Protein AF-A0A1I5C5A8-F1 (afdb_monomer_lite)

pLDDT: mean 92.81, std 6.54, range [63.16, 98.31]

Secondary structure (DSSP, 8-state):
-TTGGGT-EEEEEGGGS---TTS-HHHHTTS-GGG-------HHHHHHHHHHHHHTT------EEEESSSEEEEEETTTTEEEEEEETTT--SSS---HHHHTTT-

Foldseek 3Di:
DVCQQQLKEKEFEPVFDDDPPPDDPVRVVPPDCPQDDDDDDDPVCQVVVQVVCVVVVHGDDDGTHIGHQSWYKYDHVVVRDIDTPDHVVVDDDPPNYCNVVVVVVD

Organism: NCBI:txid53341

InterPro domains:
  IPR036676 PurM-like, C-terminal domain superfamily [G3DSA:3.90.650.10] (1-87)
  IPR036676 PurM-like, C-terminal domain superfamily [SSF56042] (3-96)

Radius of gyration: 15.39 Å; chains: 1; bounding box: 34×32×44 Å

Sequence (106 aa):
MLLEATASGADINLDAIPKPDDVDWFKWLQIFPSFGFLLTADTDKCEEIIRLFYSQGIICTVIGETNISGVIAVQQKQQKQHSIFWDFNNQIFTGFCYANVLKKLT

Structure (mmCIF, N/CA/C/O backbone):
data_AF-A0A1I5C5A8-F1
#
_entry.id   AF-A0A1I5C5A8-F1
#
loop_
_atom_site.group_PDB
_atom_site.id
_atom_site.type_symbol
_atom_site.label_atom_id
_atom_site.label_alt_id
_atom_site.label_comp_id
_atom_site.label_asym_id
_atom_site.label_entity_id
_atom_site.label_seq_id
_atom_site.pdbx_PDB_ins_code
_atom_site.Cartn_x
_atom_site.Cartn_y
_atom_site.Cartn_z
_atom_site.occupancy
_atom_site.B_iso_or_equiv
_atom_site.auth_seq_id
_atom_site.auth_comp_id
_atom_site.auth_asym_id
_atom_site.auth_atom_id
_atom_site.pdbx_PDB_model_num
ATOM 1 N N . MET A 1 1 ? 8.813 -2.599 -1.811 1.00 85.62 1 MET A N 1
ATOM 2 C CA . MET A 1 1 ? 8.692 -4.049 -2.091 1.00 85.62 1 MET A CA 1
ATOM 3 C C . MET A 1 1 ? 7.578 -4.342 -3.084 1.00 85.62 1 MET A C 1
ATOM 5 O O . MET A 1 1 ? 7.918 -4.630 -4.218 1.00 85.62 1 MET A O 1
ATOM 9 N N . LEU A 1 2 ? 6.289 -4.220 -2.719 1.00 92.88 2 LEU A N 1
ATOM 10 C CA . LEU A 1 2 ? 5.154 -4.588 -3.594 1.00 92.88 2 LEU A CA 1
ATOM 11 C C . LEU A 1 2 ? 5.268 -4.033 -5.027 1.00 92.88 2 LEU A C 1
ATOM 13 O O . LEU A 1 2 ? 5.201 -4.791 -5.985 1.00 92.88 2 LEU A O 1
ATOM 17 N N . LEU A 1 3 ? 5.511 -2.727 -5.160 1.00 95.69 3 LEU A N 1
ATOM 18 C 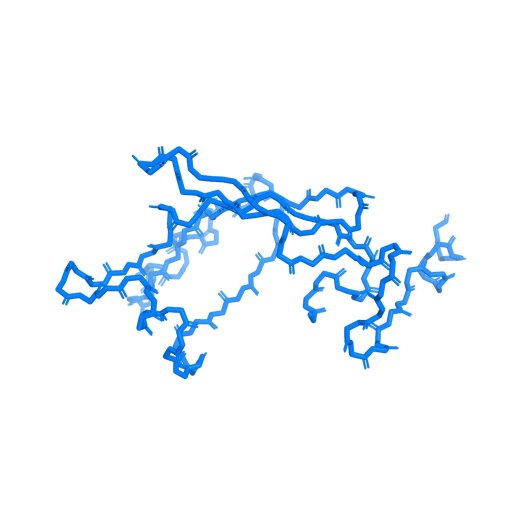CA . LEU A 1 3 ? 5.558 -2.042 -6.459 1.00 95.69 3 LEU A CA 1
ATOM 19 C C . LEU A 1 3 ? 6.926 -2.097 -7.156 1.00 95.69 3 LEU A C 1
ATOM 21 O O . LEU A 1 3 ? 7.030 -1.803 -8.343 1.00 95.69 3 LEU A O 1
ATOM 25 N N . GLU A 1 4 ? 7.982 -2.498 -6.443 1.00 95.31 4 GLU A N 1
ATOM 26 C CA . GLU A 1 4 ? 9.332 -2.574 -7.018 1.00 95.31 4 GLU A CA 1
ATOM 27 C C . GLU A 1 4 ? 9.435 -3.705 -8.045 1.00 95.31 4 GLU A C 1
ATOM 29 O O . GLU A 1 4 ? 10.082 -3.544 -9.078 1.00 95.31 4 GLU A O 1
ATOM 34 N N . ALA A 1 5 ? 8.738 -4.821 -7.801 1.00 93.75 5 ALA A N 1
ATOM 35 C CA . ALA A 1 5 ? 8.739 -5.989 -8.679 1.00 93.75 5 ALA A CA 1
ATOM 36 C C . ALA A 1 5 ? 8.357 -5.642 -10.129 1.00 93.75 5 ALA A C 1
ATOM 38 O O . ALA A 1 5 ? 8.895 -6.233 -11.067 1.00 93.75 5 ALA A O 1
ATOM 39 N N . THR A 1 6 ? 7.477 -4.659 -10.313 1.00 94.00 6 THR A N 1
ATOM 40 C CA . THR A 1 6 ? 6.974 -4.199 -11.614 1.00 94.00 6 THR A CA 1
ATOM 41 C C . THR A 1 6 ? 7.475 -2.805 -12.002 1.00 94.00 6 THR A C 1
ATOM 43 O O . THR A 1 6 ? 7.091 -2.309 -13.058 1.00 94.00 6 THR A O 1
ATOM 46 N N . ALA A 1 7 ? 8.336 -2.181 -11.187 1.00 94.81 7 ALA A N 1
ATOM 47 C CA . ALA A 1 7 ? 8.731 -0.773 -11.306 1.00 94.81 7 ALA A CA 1
ATOM 48 C C . ALA A 1 7 ? 7.531 0.197 -11.387 1.00 94.81 7 ALA A C 1
ATOM 50 O O . ALA A 1 7 ? 7.585 1.225 -12.060 1.00 94.81 7 ALA A O 1
ATOM 51 N N . SER A 1 8 ? 6.432 -0.142 -10.712 1.00 96.69 8 SER A N 1
ATOM 52 C CA . SER A 1 8 ? 5.235 0.694 -10.653 1.00 96.69 8 SER A CA 1
ATOM 53 C C . SER A 1 8 ? 5.406 1.823 -9.634 1.00 96.69 8 SER A C 1
ATOM 55 O O . SER A 1 8 ? 6.138 1.694 -8.652 1.00 96.69 8 SER A O 1
ATOM 57 N N . GLY A 1 9 ? 4.713 2.935 -9.863 1.00 97.81 9 GLY A N 1
ATOM 58 C CA . GLY A 1 9 ? 4.525 3.996 -8.876 1.00 97.81 9 GLY A CA 1
ATOM 59 C C . GLY A 1 9 ? 3.159 3.898 -8.197 1.00 97.81 9 GLY A C 1
ATOM 60 O O . GLY A 1 9 ? 2.359 3.018 -8.525 1.00 97.81 9 GLY A O 1
ATOM 61 N N . ALA A 1 10 ? 2.886 4.794 -7.253 1.00 98.25 10 ALA A N 1
ATOM 62 C CA . ALA A 1 10 ? 1.567 4.932 -6.640 1.00 98.25 10 ALA A CA 1
ATOM 63 C C . ALA A 1 10 ? 1.362 6.299 -5.986 1.00 98.25 10 ALA A C 1
ATOM 65 O O . ALA A 1 10 ? 2.305 6.887 -5.460 1.00 98.25 10 ALA A O 1
ATOM 66 N N . ASP A 1 11 ? 0.104 6.726 -5.941 1.00 97.75 11 ASP A N 1
ATOM 67 C CA . ASP A 1 11 ? -0.361 7.886 -5.187 1.00 97.75 11 ASP A CA 1
ATOM 68 C C . ASP A 1 11 ? -1.154 7.404 -3.967 1.00 97.75 11 ASP A C 1
ATOM 70 O O . ASP A 1 11 ? -2.260 6.875 -4.094 1.00 97.75 11 ASP A O 1
ATOM 74 N N . ILE A 1 12 ? -0.585 7.563 -2.771 1.00 97.25 12 ILE A N 1
ATOM 75 C CA . ILE A 1 12 ? -1.133 7.039 -1.514 1.00 97.25 12 ILE A CA 1
ATOM 76 C C . ILE A 1 12 ? -1.716 8.180 -0.679 1.00 97.25 12 ILE A C 1
ATOM 78 O O . ILE A 1 12 ? -1.023 9.122 -0.300 1.00 97.25 12 ILE A O 1
ATOM 82 N N . ASN A 1 13 ? -2.994 8.072 -0.327 1.00 96.25 13 ASN A N 1
ATOM 83 C CA . ASN A 1 13 ? -3.668 8.946 0.622 1.00 96.25 13 ASN A CA 1
ATOM 84 C C . ASN A 1 13 ? -3.595 8.365 2.039 1.00 96.25 13 ASN A C 1
ATOM 86 O O . ASN A 1 13 ? -4.325 7.432 2.372 1.00 96.25 13 ASN A O 1
ATOM 90 N N . LEU A 1 14 ? -2.762 8.958 2.894 1.00 93.81 14 LEU A N 1
ATOM 91 C CA . LEU A 1 14 ? -2.622 8.523 4.282 1.00 93.81 14 LEU A CA 1
ATOM 92 C C . LEU A 1 14 ? -3.925 8.703 5.070 1.00 93.81 14 LEU A C 1
ATOM 94 O O . LEU A 1 14 ? -4.248 7.838 5.871 1.00 93.81 14 LEU A O 1
ATOM 98 N N . ASP A 1 15 ? -4.736 9.726 4.778 1.00 93.06 15 ASP A N 1
ATOM 99 C CA . ASP A 1 15 ? -6.019 9.945 5.473 1.00 93.06 15 ASP A CA 1
ATOM 100 C C . ASP A 1 15 ? -7.044 8.818 5.235 1.00 93.06 15 ASP A C 1
ATOM 102 O O . ASP A 1 15 ? -8.045 8.738 5.943 1.00 93.06 15 ASP A O 1
ATOM 106 N N . ALA A 1 16 ? -6.828 7.964 4.227 1.00 94.50 16 ALA A N 1
ATOM 107 C CA . ALA A 1 16 ? -7.673 6.802 3.962 1.00 94.50 16 ALA A CA 1
ATOM 108 C C . ALA A 1 16 ? -7.239 5.551 4.744 1.00 94.50 16 ALA A C 1
ATOM 110 O O . ALA A 1 16 ? -7.980 4.570 4.765 1.00 94.50 16 ALA A O 1
ATOM 111 N N . ILE A 1 17 ? -6.057 5.556 5.370 1.00 92.81 17 ILE A N 1
ATOM 112 C CA . ILE A 1 17 ? -5.564 4.421 6.153 1.00 92.81 17 ILE A CA 1
ATOM 113 C C . ILE A 1 17 ? -6.342 4.361 7.478 1.00 92.81 17 ILE A C 1
ATOM 115 O O . ILE A 1 17 ? -6.313 5.335 8.234 1.00 92.81 17 ILE A O 1
ATOM 119 N N . PRO A 1 18 ? -6.988 3.228 7.813 1.00 90.31 18 PRO A N 1
ATOM 120 C CA . PRO A 1 18 ? -7.633 3.052 9.107 1.00 90.31 18 PRO A CA 1
ATOM 121 C C . PRO A 1 18 ? -6.585 3.158 10.216 1.00 90.31 18 PRO A C 1
ATOM 123 O O . PRO A 1 18 ? -5.575 2.456 10.187 1.00 90.31 18 PRO A O 1
ATOM 126 N N . LYS A 1 19 ? -6.820 4.038 11.188 1.00 89.12 19 LYS A N 1
ATOM 127 C CA . LYS A 1 19 ? -5.922 4.301 12.316 1.00 89.12 19 LYS A CA 1
ATOM 128 C C . LYS A 1 19 ? -6.761 4.551 13.575 1.00 89.12 19 LYS A C 1
ATOM 130 O O . LYS A 1 19 ? -7.747 5.275 13.466 1.00 89.12 19 LYS A O 1
ATOM 135 N N . PRO A 1 20 ? -6.376 4.040 14.759 1.00 89.31 20 PRO A N 1
ATOM 136 C CA . PRO A 1 20 ? -7.005 4.433 16.023 1.00 89.31 20 PRO A CA 1
ATOM 137 C C . PRO A 1 20 ? -6.917 5.949 16.263 1.00 89.31 20 PRO A C 1
ATOM 139 O O . PRO A 1 20 ? -5.877 6.555 15.993 1.00 89.31 20 PRO A O 1
ATOM 142 N N . ASP A 1 21 ? -7.980 6.573 16.770 1.00 89.38 21 ASP A N 1
ATOM 143 C CA . ASP A 1 21 ? -8.054 8.035 16.939 1.00 89.38 21 ASP A CA 1
ATOM 144 C C . ASP A 1 21 ? -7.002 8.586 17.916 1.00 89.38 21 ASP A C 1
ATOM 146 O O . ASP A 1 21 ? -6.475 9.680 17.717 1.00 89.38 21 ASP A O 1
ATOM 150 N N . ASP A 1 22 ? -6.648 7.804 18.934 1.00 93.69 22 ASP A N 1
ATOM 151 C CA . ASP A 1 22 ? -5.740 8.155 20.029 1.00 93.69 22 ASP A CA 1
ATOM 152 C C . ASP A 1 22 ? -4.250 7.905 19.725 1.00 93.69 22 ASP A C 1
ATOM 154 O O . ASP A 1 22 ? -3.387 8.173 20.564 1.00 93.69 22 ASP A O 1
ATOM 158 N N . VAL A 1 23 ? -3.922 7.416 18.525 1.00 91.50 23 VAL A N 1
ATOM 159 C CA . VAL A 1 23 ? -2.541 7.144 18.097 1.00 91.50 23 VAL A CA 1
ATOM 160 C C . VAL A 1 23 ? -2.080 8.208 17.105 1.00 91.50 23 VAL A C 1
ATOM 162 O O . VAL A 1 23 ? -2.703 8.407 16.066 1.00 91.50 23 VAL A O 1
ATOM 165 N N . ASP A 1 24 ? -0.968 8.889 17.375 1.00 91.56 24 ASP A N 1
ATOM 166 C CA . ASP A 1 24 ? -0.403 9.862 16.439 1.00 91.56 24 ASP A CA 1
ATOM 167 C C . ASP A 1 24 ? 0.130 9.193 15.155 1.00 91.56 24 ASP A C 1
ATOM 169 O O . ASP A 1 24 ? 0.503 8.018 15.141 1.00 91.56 24 ASP A O 1
ATOM 173 N N . TRP A 1 25 ? 0.176 9.945 14.051 1.00 89.25 25 TRP A N 1
ATOM 174 C CA . TRP A 1 25 ? 0.602 9.419 12.748 1.00 89.25 25 TRP A CA 1
ATOM 175 C C . TRP A 1 25 ? 2.038 8.904 12.735 1.00 89.25 25 TRP A C 1
ATOM 177 O O . TRP A 1 25 ? 2.310 7.877 12.115 1.00 89.25 25 TRP A O 1
ATOM 187 N N . PHE A 1 26 ? 2.956 9.604 13.402 1.00 89.50 26 PHE A N 1
ATOM 188 C CA . PHE A 1 26 ? 4.364 9.224 13.403 1.00 89.50 26 PHE A CA 1
ATOM 189 C C . PHE A 1 26 ? 4.548 7.863 14.072 1.00 89.50 26 PHE A C 1
ATOM 191 O O . PHE A 1 26 ? 5.220 6.992 13.521 1.00 89.50 26 PHE A O 1
ATOM 198 N N . LYS A 1 27 ? 3.889 7.648 15.213 1.00 90.81 27 LYS A N 1
ATOM 199 C CA . LYS A 1 27 ? 3.837 6.356 15.887 1.00 90.81 27 LYS A CA 1
ATOM 200 C C . LYS A 1 27 ? 3.143 5.313 15.024 1.00 90.81 27 LYS A C 1
ATOM 202 O O . LYS A 1 27 ? 3.727 4.257 14.821 1.00 90.81 27 LYS A O 1
ATOM 207 N N . TRP A 1 28 ? 1.956 5.605 14.484 1.00 89.88 28 TRP A N 1
ATOM 208 C CA . TRP A 1 28 ? 1.181 4.661 13.668 1.00 89.88 28 TRP A CA 1
ATOM 209 C C . TRP A 1 28 ? 1.985 4.076 12.501 1.00 89.88 28 TRP A C 1
ATOM 211 O O . TRP A 1 28 ? 1.987 2.864 12.308 1.00 89.88 28 TRP A O 1
ATOM 221 N N . LEU A 1 29 ? 2.738 4.915 11.782 1.00 88.19 29 LEU A N 1
ATOM 222 C CA . LEU A 1 29 ? 3.560 4.502 10.636 1.00 88.19 29 LEU A CA 1
ATOM 223 C C . LEU A 1 29 ? 4.801 3.670 11.014 1.00 88.19 29 LEU A C 1
ATOM 225 O O . LEU A 1 29 ? 5.428 3.085 10.134 1.00 88.19 29 LEU A O 1
ATOM 229 N N . GLN A 1 30 ? 5.166 3.616 12.298 1.00 87.81 30 GLN A N 1
ATOM 230 C CA . GLN A 1 30 ? 6.302 2.841 12.815 1.00 87.81 30 GLN A CA 1
ATOM 231 C C . GLN A 1 30 ? 5.882 1.566 13.553 1.00 87.81 30 GLN A C 1
ATOM 233 O O . GLN A 1 30 ? 6.745 0.795 13.980 1.00 87.81 30 GLN A O 1
ATOM 238 N N . ILE A 1 31 ? 4.578 1.329 13.735 1.00 85.75 31 ILE A N 1
ATOM 239 C CA . ILE A 1 31 ? 4.102 0.104 14.379 1.00 85.75 31 ILE A CA 1
ATOM 240 C C . ILE A 1 31 ? 4.422 -1.095 13.483 1.00 85.75 31 ILE A C 1
ATOM 242 O O . ILE A 1 31 ? 4.323 -1.034 12.258 1.00 85.75 31 ILE A O 1
ATOM 246 N N . PHE A 1 32 ? 4.826 -2.195 14.121 1.00 75.69 32 PHE A N 1
ATOM 247 C CA . PHE A 1 32 ? 5.236 -3.413 13.437 1.00 75.69 32 PHE A CA 1
ATOM 248 C C . PHE A 1 32 ? 4.137 -3.907 12.473 1.00 75.69 32 PHE A C 1
ATOM 250 O O . PHE A 1 32 ? 2.982 -4.049 12.883 1.00 75.69 32 PHE A O 1
ATOM 257 N N . PRO A 1 33 ? 4.476 -4.213 11.208 1.00 63.16 33 PRO A N 1
ATOM 258 C CA . PRO A 1 33 ? 3.503 -4.432 10.139 1.00 63.16 33 PRO A CA 1
ATOM 259 C C . PRO A 1 33 ? 2.771 -5.782 10.211 1.00 63.16 33 PRO A C 1
ATOM 261 O O . PRO A 1 33 ? 2.138 -6.178 9.238 1.00 63.16 33 PRO A O 1
ATOM 264 N N . SER A 1 34 ? 2.794 -6.501 11.341 1.00 68.25 34 SER A N 1
ATOM 265 C CA . SER A 1 34 ? 2.103 -7.796 11.474 1.00 68.25 34 SER A CA 1
ATOM 266 C C . SER A 1 34 ? 0.580 -7.721 11.324 1.00 68.25 34 SER A C 1
ATOM 268 O O . SER A 1 34 ? -0.063 -8.763 11.258 1.00 68.25 34 SER A O 1
ATOM 270 N N . PHE A 1 35 ? 0.003 -6.517 11.282 1.00 67.88 35 PHE A N 1
ATOM 271 C CA . PHE A 1 35 ? -1.440 -6.298 11.164 1.00 67.88 35 PHE A CA 1
ATOM 272 C C . PHE A 1 35 ? -1.862 -5.570 9.878 1.00 67.88 35 PHE A C 1
ATOM 274 O O . PHE A 1 35 ? -3.052 -5.336 9.689 1.00 67.88 35 PHE A O 1
ATOM 281 N N . GLY A 1 36 ? -0.923 -5.213 8.993 1.00 84.19 36 GLY A N 1
ATOM 282 C CA . GLY A 1 36 ? -1.210 -4.439 7.782 1.00 84.19 36 GLY A CA 1
ATOM 283 C C . GLY A 1 36 ? -0.693 -5.126 6.524 1.00 84.19 36 GLY A C 1
ATOM 284 O O . GLY A 1 36 ? 0.506 -5.352 6.388 1.00 84.19 36 GLY A O 1
ATOM 285 N N . PHE A 1 37 ? -1.590 -5.409 5.580 1.00 89.62 37 PHE A N 1
ATOM 286 C CA . PHE A 1 37 ? -1.245 -5.944 4.262 1.00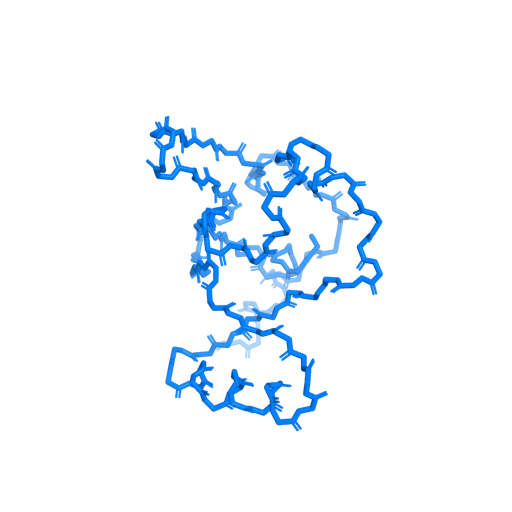 89.62 37 PHE A CA 1
ATOM 287 C C . PHE A 1 37 ? -1.634 -4.949 3.172 1.00 89.62 37 PHE A C 1
ATOM 289 O O . PHE A 1 37 ? -2.648 -4.262 3.275 1.00 89.62 37 PHE A O 1
ATOM 296 N N . LEU A 1 38 ? -0.826 -4.892 2.114 1.00 92.00 38 LEU A N 1
ATOM 297 C CA . LEU A 1 38 ? -1.107 -4.105 0.919 1.00 92.00 38 LEU A CA 1
ATOM 298 C C . LEU A 1 38 ? -1.420 -5.044 -0.241 1.00 92.00 38 LEU A C 1
ATOM 300 O O . LEU A 1 38 ? -0.722 -6.038 -0.442 1.00 92.00 38 LEU A O 1
ATOM 304 N N . LEU A 1 39 ? -2.450 -4.699 -1.007 1.00 94.88 39 LEU A N 1
ATOM 305 C CA . LEU A 1 39 ? -2.879 -5.416 -2.200 1.00 94.88 39 LEU A CA 1
ATOM 306 C C . LEU A 1 39 ? -3.103 -4.409 -3.330 1.00 94.88 39 LEU A C 1
ATOM 308 O O . LEU A 1 39 ? -3.504 -3.273 -3.084 1.00 94.88 39 LEU A O 1
ATOM 312 N N . THR A 1 40 ? -2.871 -4.844 -4.563 1.00 96.69 40 THR A N 1
ATOM 313 C CA . THR A 1 40 ? -3.263 -4.127 -5.782 1.00 96.69 40 THR A CA 1
ATOM 314 C C . THR A 1 40 ? -4.358 -4.921 -6.476 1.00 96.69 40 THR A C 1
ATOM 316 O O . THR A 1 40 ? -4.235 -6.141 -6.595 1.00 96.69 40 THR A O 1
ATOM 319 N N . ALA A 1 41 ? -5.407 -4.249 -6.934 1.00 97.38 41 ALA A N 1
ATOM 320 C CA . ALA A 1 41 ? -6.528 -4.865 -7.629 1.00 97.38 41 ALA A CA 1
ATOM 321 C C . ALA A 1 41 ? -7.107 -3.888 -8.654 1.00 97.38 41 ALA A C 1
ATOM 323 O O . ALA A 1 41 ? -6.972 -2.673 -8.492 1.00 97.38 41 ALA A O 1
ATOM 324 N N . ASP A 1 42 ? -7.773 -4.428 -9.672 1.00 97.81 42 ASP A N 1
ATOM 325 C CA . ASP A 1 42 ? -8.544 -3.617 -10.608 1.00 97.81 42 ASP A CA 1
ATOM 326 C C . ASP A 1 42 ? -9.696 -2.917 -9.877 1.00 97.81 42 ASP A C 1
ATOM 328 O O . ASP A 1 42 ? -10.301 -3.464 -8.948 1.00 97.81 42 ASP A O 1
ATOM 332 N N . THR A 1 43 ? -10.006 -1.687 -10.293 1.00 96.94 43 THR A N 1
ATOM 333 C CA . THR A 1 43 ? -10.988 -0.828 -9.615 1.00 96.94 43 THR A CA 1
ATOM 334 C C . THR A 1 43 ? -12.365 -1.485 -9.490 1.00 96.94 43 THR A C 1
ATOM 336 O O . THR A 1 43 ? -13.035 -1.309 -8.473 1.00 96.94 43 THR A O 1
ATOM 339 N N . ASP A 1 44 ? -12.777 -2.274 -10.484 1.00 98.00 44 ASP A N 1
ATOM 340 C CA . ASP A 1 44 ? -14.055 -2.994 -10.494 1.00 98.00 44 ASP A CA 1
ATOM 341 C C . ASP A 1 44 ? -14.097 -4.176 -9.507 1.00 98.00 44 ASP A C 1
ATOM 343 O O . ASP A 1 44 ? -15.178 -4.661 -9.177 1.00 98.00 44 ASP A O 1
ATOM 347 N N . LYS A 1 45 ? -12.942 -4.625 -8.999 1.00 98.31 45 LYS A N 1
ATOM 348 C CA . LYS A 1 45 ? -12.824 -5.696 -7.993 1.00 98.31 45 LYS A CA 1
ATOM 349 C C . LYS A 1 45 ? -12.706 -5.183 -6.567 1.00 98.31 45 LYS A C 1
ATOM 351 O O . LYS A 1 45 ? -12.946 -5.945 -5.629 1.00 98.31 45 LYS A O 1
ATOM 356 N N . CYS A 1 46 ? -12.364 -3.908 -6.381 1.00 97.94 46 CYS A N 1
ATOM 357 C CA . CYS A 1 46 ? -12.122 -3.331 -5.060 1.00 97.94 46 CYS A CA 1
ATOM 358 C C . CYS A 1 46 ? -13.305 -3.522 -4.102 1.00 97.94 46 CYS A C 1
ATOM 360 O O . CYS A 1 46 ? -13.099 -3.920 -2.957 1.00 97.94 46 CYS A O 1
ATOM 362 N N . GLU A 1 47 ? -14.541 -3.283 -4.552 1.00 97.94 47 GLU A N 1
ATOM 363 C CA . GLU A 1 47 ? -15.720 -3.407 -3.684 1.00 97.94 47 GLU A CA 1
ATOM 364 C C . GLU A 1 47 ? -15.939 -4.852 -3.208 1.00 97.94 47 GLU A C 1
ATOM 366 O O . GLU A 1 47 ? -16.200 -5.087 -2.027 1.00 97.94 47 GLU A O 1
ATOM 371 N N . GLU A 1 48 ? -15.796 -5.828 -4.106 1.00 98.25 48 GLU A N 1
ATOM 372 C CA . GLU A 1 48 ? -15.931 -7.250 -3.780 1.00 98.25 48 GLU A CA 1
ATOM 373 C C . GLU A 1 48 ? -14.857 -7.695 -2.781 1.00 98.25 48 GLU A C 1
ATOM 375 O O . GLU A 1 48 ? -15.177 -8.298 -1.756 1.00 98.25 48 GLU A O 1
ATOM 380 N N . ILE A 1 49 ? -13.595 -7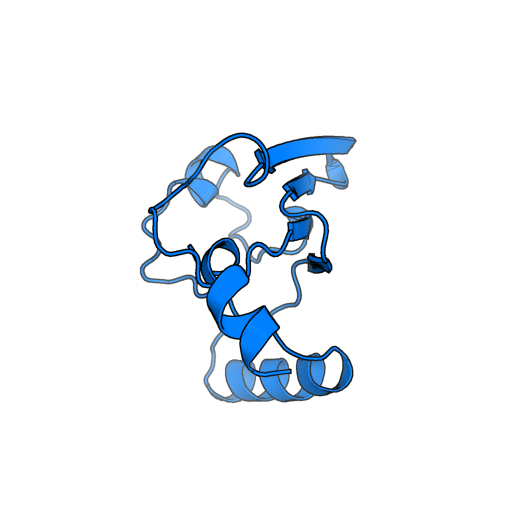.333 -3.031 1.00 98.06 49 ILE A N 1
ATOM 381 C CA . ILE A 1 49 ? -12.474 -7.637 -2.134 1.00 98.06 49 ILE A CA 1
ATOM 382 C C . ILE A 1 49 ? -12.731 -7.058 -0.741 1.00 98.06 49 ILE A C 1
ATOM 384 O O . ILE A 1 49 ? -12.613 -7.768 0.258 1.00 98.06 49 ILE A O 1
ATOM 388 N N . ILE A 1 50 ? -13.133 -5.787 -0.663 1.00 97.75 50 ILE A N 1
ATOM 389 C CA . ILE A 1 50 ? -13.438 -5.123 0.605 1.00 97.75 50 ILE A CA 1
ATOM 390 C C . ILE A 1 50 ? -14.547 -5.872 1.355 1.00 97.75 50 ILE A C 1
ATOM 392 O O . ILE A 1 50 ? -14.393 -6.165 2.542 1.00 97.75 50 ILE A O 1
ATOM 396 N N . ARG A 1 51 ? -15.637 -6.247 0.671 1.00 98.19 51 ARG A N 1
ATOM 397 C CA . ARG A 1 51 ? -16.732 -7.033 1.269 1.00 98.19 51 ARG A CA 1
ATOM 398 C C . ARG A 1 51 ? -16.247 -8.379 1.816 1.00 98.19 51 ARG A C 1
ATOM 400 O O . ARG A 1 51 ? -16.665 -8.769 2.906 1.00 98.19 51 ARG A O 1
ATOM 407 N N . LEU A 1 52 ? -15.356 -9.071 1.102 1.00 98.19 52 LEU A N 1
ATOM 408 C CA . LEU A 1 52 ? -14.787 -10.346 1.548 1.00 98.19 52 LEU A CA 1
ATOM 409 C C . LEU A 1 52 ? -13.972 -10.189 2.837 1.00 98.19 52 LEU A C 1
ATOM 411 O O . LEU A 1 52 ? -14.189 -10.956 3.775 1.00 98.19 52 LEU A O 1
ATOM 415 N N . PHE A 1 53 ? -13.106 -9.177 2.936 1.00 97.12 53 PHE A N 1
ATOM 416 C CA . PHE A 1 53 ? -12.358 -8.906 4.170 1.00 97.12 53 PHE A CA 1
ATOM 417 C C . PHE A 1 53 ? -13.286 -8.568 5.344 1.00 97.12 53 PHE A C 1
ATOM 419 O O . PHE A 1 53 ? -13.160 -9.167 6.417 1.00 97.12 53 PHE A O 1
ATOM 426 N N . TYR A 1 54 ? -14.282 -7.70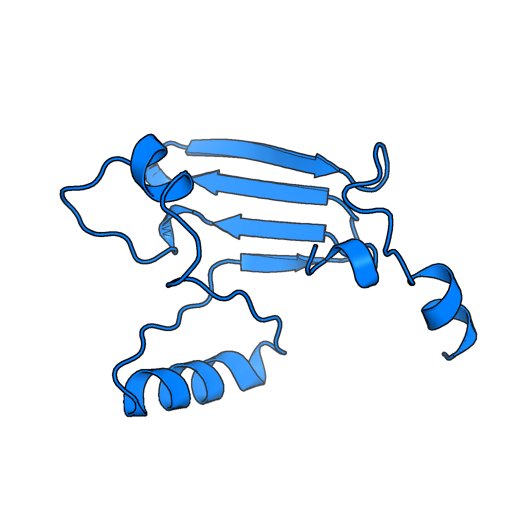0 5.130 1.00 97.12 54 TYR A N 1
ATOM 427 C CA . TYR A 1 54 ? -15.252 -7.361 6.176 1.00 97.12 54 TYR A CA 1
ATOM 428 C C . TYR A 1 54 ? -16.057 -8.576 6.653 1.00 97.12 54 TYR A C 1
ATOM 430 O O . TYR A 1 54 ? -16.339 -8.677 7.846 1.00 97.12 54 TYR A O 1
ATOM 438 N N . SER A 1 55 ? -16.371 -9.536 5.771 1.00 97.88 55 SER A N 1
ATOM 439 C CA . SER A 1 55 ? -17.056 -10.784 6.154 1.00 97.88 55 SER A CA 1
ATOM 440 C C . SER A 1 55 ? -16.269 -11.632 7.163 1.00 97.88 55 SER A C 1
ATOM 442 O O . SER A 1 55 ? -16.859 -12.430 7.885 1.00 97.88 55 SER A O 1
ATOM 444 N N . GLN A 1 56 ? -14.947 -11.440 7.229 1.00 97.19 56 GLN A N 1
ATOM 445 C CA . GLN A 1 56 ? -14.043 -12.111 8.164 1.00 97.19 56 GLN A CA 1
ATOM 446 C C . GLN A 1 56 ? -13.687 -11.236 9.377 1.00 97.19 56 GLN A C 1
ATOM 448 O O . GLN A 1 56 ? -12.812 -11.596 10.161 1.00 97.19 56 GLN A O 1
ATOM 453 N N . GLY A 1 57 ? -14.330 -10.073 9.536 1.00 95.62 57 GLY A N 1
ATOM 454 C CA . GLY A 1 57 ? -14.007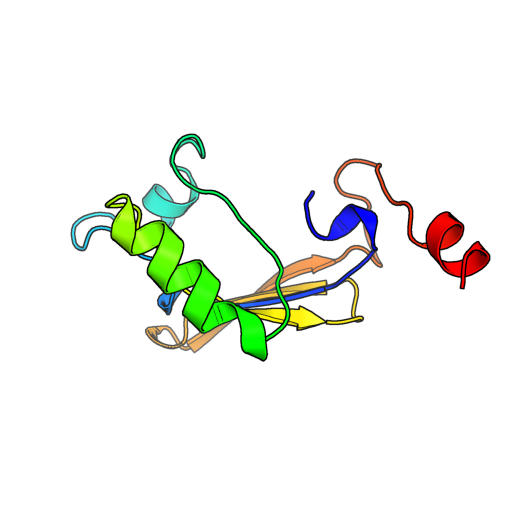 -9.115 10.596 1.00 95.62 57 GLY A CA 1
ATOM 455 C C . GLY A 1 57 ? -12.677 -8.385 10.383 1.00 95.62 57 GLY A C 1
ATOM 456 O O . GLY A 1 57 ? -12.100 -7.878 11.342 1.00 95.62 57 GLY A O 1
ATOM 457 N N . ILE A 1 58 ? -12.179 -8.334 9.144 1.00 93.69 58 ILE A N 1
ATOM 458 C CA . ILE A 1 58 ? -10.924 -7.669 8.784 1.00 93.69 58 ILE A CA 1
ATOM 459 C C . ILE A 1 58 ? -11.248 -6.368 8.049 1.00 93.69 58 ILE A C 1
ATOM 461 O O . ILE A 1 58 ? -12.031 -6.350 7.101 1.00 93.69 58 ILE A O 1
ATOM 465 N N . ILE A 1 59 ? -10.630 -5.266 8.473 1.00 93.62 59 ILE A N 1
ATOM 466 C CA . ILE A 1 59 ? -10.802 -3.967 7.819 1.00 93.62 59 ILE A CA 1
ATOM 467 C C . ILE A 1 59 ? -10.001 -3.949 6.513 1.00 93.62 59 ILE A C 1
ATOM 469 O O . ILE A 1 59 ? -8.818 -4.286 6.493 1.00 93.62 59 ILE A O 1
ATOM 473 N N . CYS A 1 60 ? -10.637 -3.505 5.431 1.00 95.69 60 CYS A N 1
ATOM 474 C CA . CYS A 1 60 ? -10.005 -3.283 4.136 1.00 95.69 60 CYS A CA 1
ATOM 475 C C . CYS A 1 60 ? -10.554 -1.994 3.515 1.00 95.69 60 CYS A C 1
ATOM 477 O O . CYS A 1 60 ? -11.752 -1.719 3.600 1.00 95.69 60 CYS A O 1
ATOM 479 N N . THR A 1 61 ? -9.681 -1.188 2.914 1.00 96.81 61 THR A N 1
ATOM 480 C CA . THR A 1 61 ? -10.060 0.069 2.262 1.00 96.81 61 THR A CA 1
ATOM 481 C C . THR A 1 61 ? -9.090 0.415 1.137 1.00 96.81 61 THR A C 1
ATOM 483 O O . THR A 1 61 ? -7.914 0.046 1.185 1.00 96.81 61 THR A O 1
ATOM 486 N N . VAL A 1 62 ? -9.578 1.139 0.128 1.00 97.75 62 VAL A N 1
ATOM 487 C CA . VAL A 1 62 ? -8.732 1.705 -0.928 1.00 97.75 62 VAL A CA 1
ATOM 488 C C . VAL A 1 62 ? -7.989 2.910 -0.360 1.00 97.75 62 VAL A C 1
ATOM 490 O O . VAL A 1 62 ? -8.608 3.871 0.095 1.00 97.75 62 VAL A O 1
ATOM 493 N N . ILE A 1 63 ? -6.658 2.873 -0.419 1.00 97.00 63 ILE A N 1
ATOM 494 C CA . ILE A 1 63 ? -5.798 3.954 0.089 1.00 97.00 63 ILE A CA 1
ATOM 495 C C . ILE A 1 63 ? -5.144 4.779 -1.020 1.00 97.00 63 ILE A C 1
ATOM 497 O O . ILE A 1 63 ? -4.469 5.761 -0.729 1.00 97.00 63 ILE A O 1
ATOM 501 N N . GLY A 1 64 ? -5.306 4.396 -2.284 1.00 97.00 64 GLY A N 1
ATOM 502 C CA . GLY A 1 64 ? -4.597 5.025 -3.390 1.00 97.00 64 GLY A CA 1
ATOM 503 C C . GLY A 1 64 ? -4.733 4.261 -4.695 1.00 97.00 64 GLY A C 1
ATOM 504 O O . GLY A 1 64 ? -5.500 3.302 -4.786 1.00 97.00 64 GLY A O 1
ATOM 505 N N . GLU A 1 65 ? -3.956 4.687 -5.681 1.00 97.88 65 GLU A N 1
ATOM 506 C CA . GLU A 1 65 ? -3.916 4.099 -7.018 1.00 97.88 65 GLU A CA 1
ATOM 507 C C . GLU A 1 65 ? -2.464 3.852 -7.433 1.00 97.88 65 GLU A C 1
ATOM 509 O O . GLU A 1 65 ? -1.572 4.647 -7.131 1.00 97.88 65 GLU A O 1
ATOM 514 N N . THR A 1 66 ? -2.217 2.732 -8.108 1.00 97.94 66 THR A N 1
ATOM 515 C CA . THR A 1 66 ? -0.919 2.448 -8.724 1.00 97.94 66 THR A CA 1
ATOM 516 C C . THR A 1 66 ? -0.828 3.076 -10.102 1.00 97.94 66 THR A C 1
ATOM 518 O O . THR A 1 66 ? -1.797 3.080 -10.852 1.00 97.94 66 THR A O 1
ATOM 521 N N . ASN A 1 67 ? 0.360 3.521 -10.485 1.00 97.38 67 ASN A N 1
ATOM 522 C CA . ASN A 1 67 ? 0.610 4.154 -11.771 1.00 97.38 67 ASN A CA 1
ATOM 523 C C . ASN A 1 67 ? 1.935 3.651 -12.383 1.00 97.38 67 ASN A C 1
ATOM 525 O O . ASN A 1 67 ? 2.638 2.810 -11.816 1.00 97.38 67 ASN A O 1
ATOM 529 N N . ILE A 1 68 ? 2.291 4.166 -13.561 1.00 96.56 68 ILE A N 1
ATOM 530 C CA . ILE A 1 68 ? 3.494 3.753 -14.308 1.00 96.56 68 ILE A CA 1
ATOM 531 C C . ILE A 1 68 ? 4.731 4.623 -14.030 1.00 96.56 68 ILE A C 1
ATOM 533 O O . ILE A 1 68 ? 5.734 4.489 -14.724 1.00 96.56 68 ILE A O 1
ATOM 537 N N . SER A 1 69 ? 4.670 5.543 -13.062 1.00 97.56 69 SER A N 1
ATOM 538 C CA . SER A 1 69 ? 5.730 6.545 -12.862 1.00 97.56 69 SER A CA 1
ATOM 539 C C . SER A 1 69 ? 7.013 5.985 -12.239 1.00 97.56 69 SER A C 1
ATOM 541 O O . SER A 1 69 ? 8.064 6.613 -12.344 1.00 97.56 69 SER A O 1
ATOM 543 N N . GLY A 1 70 ? 6.935 4.848 -11.541 1.00 96.81 70 GLY A N 1
ATOM 544 C CA . GLY A 1 70 ? 8.021 4.364 -10.683 1.00 96.81 70 GLY A CA 1
ATOM 545 C C . GLY A 1 70 ? 8.234 5.208 -9.417 1.00 96.81 70 GLY A C 1
ATOM 546 O O . GLY A 1 70 ? 9.197 4.978 -8.688 1.00 96.81 70 GLY A O 1
ATOM 547 N N . VAL A 1 71 ? 7.348 6.168 -9.134 1.00 98.00 71 VAL A N 1
ATOM 548 C CA . VAL A 1 71 ? 7.410 7.054 -7.966 1.00 98.00 71 VAL A CA 1
ATOM 549 C C . VAL A 1 71 ? 6.275 6.720 -7.006 1.00 98.00 71 VAL A C 1
ATOM 551 O O . VAL A 1 71 ? 5.117 6.608 -7.402 1.00 98.00 71 VAL A O 1
ATOM 554 N N . ILE A 1 72 ? 6.608 6.566 -5.727 1.00 97.81 72 ILE A N 1
ATOM 555 C CA . ILE A 1 72 ? 5.645 6.423 -4.638 1.00 97.81 72 ILE A CA 1
ATOM 556 C C . ILE A 1 72 ? 5.492 7.785 -3.973 1.00 97.81 72 ILE A C 1
ATOM 558 O O . ILE A 1 72 ? 6.406 8.263 -3.297 1.00 97.81 72 ILE A O 1
ATOM 562 N N . ALA A 1 73 ? 4.326 8.391 -4.148 1.00 97.94 73 ALA A N 1
ATOM 563 C CA . ALA A 1 73 ? 3.943 9.644 -3.528 1.00 97.94 73 ALA A CA 1
ATOM 564 C C . ALA A 1 73 ? 2.946 9.400 -2.389 1.00 97.94 73 ALA A C 1
ATOM 566 O O . ALA A 1 73 ? 2.053 8.558 -2.485 1.00 97.94 73 ALA A O 1
ATOM 567 N N . VAL A 1 74 ? 3.099 10.143 -1.295 1.00 96.69 74 VAL A N 1
ATOM 568 C CA . VAL A 1 74 ? 2.200 10.113 -0.136 1.00 96.69 74 VAL A CA 1
ATOM 569 C C . VAL A 1 74 ? 1.596 11.492 0.087 1.00 96.69 74 VAL A C 1
ATOM 571 O O . VAL A 1 74 ? 2.285 12.509 -0.009 1.00 96.69 74 VAL A O 1
ATOM 574 N N . GLN A 1 75 ? 0.308 11.532 0.420 1.00 96.31 75 GLN A N 1
ATOM 575 C CA . GLN A 1 75 ? -0.399 12.757 0.781 1.00 96.31 75 GLN A CA 1
ATOM 576 C C . GLN A 1 75 ? -1.181 12.608 2.088 1.00 96.31 75 GLN A C 1
ATOM 578 O O . GLN A 1 75 ? -1.767 11.561 2.360 1.00 96.31 75 GLN A O 1
ATOM 583 N N . GLN A 1 76 ? -1.232 13.693 2.859 1.00 93.25 76 GLN A N 1
ATOM 584 C CA . GLN A 1 76 ? -2.207 13.924 3.928 1.00 93.25 76 GLN A CA 1
ATOM 585 C C . GLN A 1 76 ? -3.014 15.157 3.543 1.00 93.25 76 GLN A C 1
ATOM 587 O O . GLN A 1 76 ? -2.549 16.293 3.681 1.00 93.25 76 GLN A O 1
ATOM 592 N N . LYS A 1 77 ? -4.224 14.942 3.027 1.00 88.06 77 LYS A N 1
ATOM 593 C CA . LYS A 1 77 ? -5.113 16.005 2.551 1.00 88.06 77 LYS A CA 1
ATOM 594 C C . LYS A 1 77 ? -5.527 16.924 3.692 1.00 88.06 77 LYS A C 1
ATOM 596 O O . LYS A 1 77 ? -5.544 18.138 3.498 1.00 88.06 77 LYS A O 1
ATOM 601 N N . GLN A 1 78 ? -5.788 16.375 4.879 1.00 85.38 78 GLN A N 1
ATOM 602 C CA . GLN A 1 78 ? -6.142 17.164 6.065 1.00 85.38 78 GLN A CA 1
ATOM 603 C C . GLN A 1 78 ? -5.052 18.184 6.428 1.00 85.38 78 GLN A C 1
ATOM 605 O O . GLN A 1 78 ? -5.363 19.320 6.780 1.00 85.38 78 GLN A O 1
ATOM 610 N N . GLN A 1 79 ? -3.778 17.813 6.270 1.00 86.88 79 GLN A N 1
ATOM 611 C CA . GLN A 1 79 ? -2.629 18.683 6.551 1.00 86.88 79 GLN A CA 1
ATOM 612 C C . GLN A 1 79 ? -2.096 19.414 5.306 1.00 86.88 79 GLN A C 1
ATOM 614 O O . GLN A 1 79 ? -1.132 20.169 5.408 1.00 86.88 79 GLN A O 1
ATOM 619 N N . LYS A 1 80 ? -2.710 19.205 4.130 1.00 91.56 80 LYS A N 1
ATOM 620 C CA . LYS A 1 80 ? -2.234 19.690 2.819 1.00 91.56 80 LYS A CA 1
ATOM 621 C C . LYS A 1 80 ? -0.760 19.359 2.558 1.00 91.56 80 LYS A C 1
ATOM 623 O O . LYS A 1 80 ? -0.033 20.150 1.961 1.00 91.56 80 LYS A O 1
ATOM 628 N N . GLN A 1 81 ? -0.323 18.190 3.016 1.00 94.00 81 GLN A N 1
ATOM 629 C CA . GLN A 1 81 ? 1.039 17.710 2.826 1.00 94.00 81 GLN A CA 1
ATOM 630 C C . GLN A 1 81 ? 1.088 16.698 1.690 1.00 94.00 81 GLN A C 1
ATOM 632 O O . GLN A 1 81 ? 0.202 15.855 1.550 1.00 94.00 81 GLN A O 1
ATOM 637 N N . HIS A 1 82 ? 2.153 16.783 0.904 1.00 95.31 82 HIS A N 1
ATOM 638 C CA . HIS A 1 82 ? 2.462 15.869 -0.183 1.00 95.31 82 HIS A CA 1
ATOM 639 C C . HIS A 1 82 ? 3.976 15.668 -0.235 1.00 95.31 82 HIS A C 1
ATOM 641 O O . HIS A 1 82 ? 4.734 16.625 -0.061 1.00 95.31 82 HIS A O 1
ATOM 647 N N . SER A 1 83 ? 4.437 14.435 -0.419 1.00 96.50 83 SER A N 1
ATOM 648 C CA . SER A 1 83 ? 5.864 14.113 -0.448 1.00 96.50 83 SER A CA 1
ATOM 649 C C . SER A 1 83 ? 6.135 12.856 -1.264 1.00 96.50 83 SER A C 1
ATOM 651 O O . SER A 1 83 ? 5.314 11.943 -1.307 1.00 96.50 83 SER A O 1
ATOM 653 N N . ILE A 1 84 ? 7.317 12.795 -1.878 1.00 97.50 84 ILE A N 1
ATOM 654 C CA . ILE A 1 84 ? 7.827 11.563 -2.482 1.00 97.50 84 ILE A CA 1
ATOM 655 C C . ILE A 1 84 ? 8.357 10.688 -1.350 1.00 97.50 84 ILE A C 1
ATOM 657 O O . ILE A 1 84 ? 9.266 11.088 -0.625 1.00 97.50 84 ILE A O 1
ATOM 661 N N . PHE A 1 85 ? 7.774 9.504 -1.196 1.00 95.06 85 PHE A N 1
ATOM 662 C CA . PHE A 1 85 ? 8.260 8.493 -0.264 1.00 95.06 85 PHE A CA 1
ATOM 663 C C . PHE A 1 85 ? 9.423 7.703 -0.867 1.00 95.06 85 PHE A C 1
ATOM 665 O O . PHE A 1 85 ? 10.408 7.431 -0.184 1.00 95.06 85 PHE A O 1
ATOM 672 N N . TRP A 1 86 ? 9.316 7.341 -2.149 1.00 97.19 86 TRP A N 1
ATOM 673 C CA . TRP A 1 86 ? 10.369 6.621 -2.860 1.00 97.19 86 TRP A CA 1
ATOM 674 C C . TRP A 1 86 ? 10.319 6.874 -4.365 1.00 97.19 86 TRP A C 1
ATOM 676 O O . TRP A 1 86 ? 9.240 7.049 -4.925 1.00 97.19 86 TRP A O 1
ATOM 686 N N . ASP A 1 87 ? 11.473 6.832 -5.026 1.00 97.25 87 ASP A N 1
ATOM 687 C CA . ASP A 1 87 ? 11.594 6.965 -6.478 1.00 97.25 87 ASP A CA 1
ATOM 688 C C . ASP A 1 87 ? 12.506 5.866 -7.043 1.00 97.25 87 ASP A C 1
ATOM 690 O O . ASP A 1 87 ? 13.733 5.914 -6.912 1.00 97.25 87 ASP A O 1
ATOM 694 N N . PHE A 1 88 ? 11.896 4.867 -7.686 1.00 95.69 88 PHE A N 1
ATOM 695 C CA . PHE A 1 88 ? 12.608 3.737 -8.286 1.00 95.69 88 PHE A CA 1
ATOM 696 C C . PHE A 1 88 ? 13.449 4.128 -9.504 1.00 95.69 88 PHE A C 1
ATOM 698 O O . PHE A 1 88 ? 14.343 3.371 -9.882 1.00 95.69 88 PHE A O 1
ATOM 705 N N . ASN A 1 89 ? 13.201 5.292 -10.111 1.00 94.69 89 ASN A N 1
ATOM 706 C CA . ASN A 1 89 ? 14.002 5.781 -11.234 1.00 94.69 89 ASN A CA 1
ATOM 707 C C . ASN A 1 89 ? 15.392 6.238 -10.778 1.00 94.69 89 ASN A C 1
ATOM 709 O O . ASN A 1 89 ? 16.341 6.212 -11.558 1.00 94.69 89 ASN A O 1
ATOM 713 N N . ASN A 1 90 ? 15.501 6.641 -9.511 1.00 95.50 90 ASN A N 1
ATOM 714 C CA . ASN A 1 90 ? 16.727 7.154 -8.916 1.00 95.50 90 ASN A CA 1
ATOM 715 C C . ASN A 1 90 ? 17.426 6.118 -8.029 1.00 95.50 90 ASN A C 1
ATOM 717 O O . ASN A 1 90 ? 18.657 6.072 -8.002 1.00 95.50 90 ASN A O 1
ATOM 721 N N . GLN A 1 91 ? 16.669 5.284 -7.307 1.00 94.69 91 GLN A N 1
ATOM 722 C CA . GLN A 1 91 ? 17.247 4.323 -6.373 1.00 94.69 91 GLN A CA 1
ATOM 723 C C . GLN A 1 91 ? 16.449 3.014 -6.264 1.00 94.69 91 GLN A C 1
ATOM 725 O O . GLN A 1 91 ? 15.231 2.991 -6.088 1.00 94.69 91 GLN A O 1
ATOM 730 N N . ILE A 1 92 ? 17.183 1.900 -6.282 1.00 89.94 92 ILE A N 1
ATOM 731 C CA . ILE A 1 92 ? 16.670 0.553 -6.008 1.00 89.94 92 ILE A CA 1
ATOM 732 C C . ILE A 1 92 ? 16.379 0.400 -4.508 1.00 89.94 92 ILE A C 1
ATOM 734 O O . ILE A 1 92 ? 17.170 0.853 -3.680 1.00 89.94 92 ILE A O 1
ATOM 738 N N . PHE A 1 93 ? 15.278 -0.267 -4.149 1.00 93.12 93 PHE A N 1
ATOM 739 C CA . PHE A 1 93 ? 14.883 -0.434 -2.747 1.00 93.12 93 PHE A CA 1
ATOM 740 C C . PHE A 1 93 ? 15.351 -1.776 -2.166 1.00 93.12 93 PHE A C 1
ATOM 742 O O . PHE A 1 93 ? 16.110 -1.792 -1.202 1.00 93.12 93 PHE A O 1
ATOM 749 N N . THR A 1 94 ? 14.950 -2.902 -2.762 1.00 93.81 94 THR A N 1
ATOM 750 C CA . THR A 1 94 ? 15.366 -4.258 -2.347 1.00 93.81 94 THR A CA 1
ATOM 751 C C . THR A 1 94 ? 16.211 -4.997 -3.376 1.00 93.81 94 THR A C 1
ATOM 753 O O . THR A 1 94 ? 16.859 -5.980 -3.028 1.00 93.81 94 THR A O 1
ATOM 756 N N . GLY A 1 95 ? 16.213 -4.556 -4.637 1.00 93.44 95 GLY A N 1
ATOM 757 C CA . GLY A 1 95 ? 16.924 -5.234 -5.729 1.00 93.44 95 GLY A CA 1
ATOM 758 C C . GLY A 1 95 ? 16.083 -6.252 -6.494 1.00 93.44 95 GLY A C 1
ATOM 759 O O . GLY A 1 95 ? 16.527 -6.750 -7.527 1.00 93.44 95 GLY A O 1
ATOM 760 N N . PHE A 1 96 ? 14.856 -6.528 -6.052 1.00 92.56 96 PHE A N 1
ATOM 761 C CA . PHE A 1 96 ? 13.947 -7.461 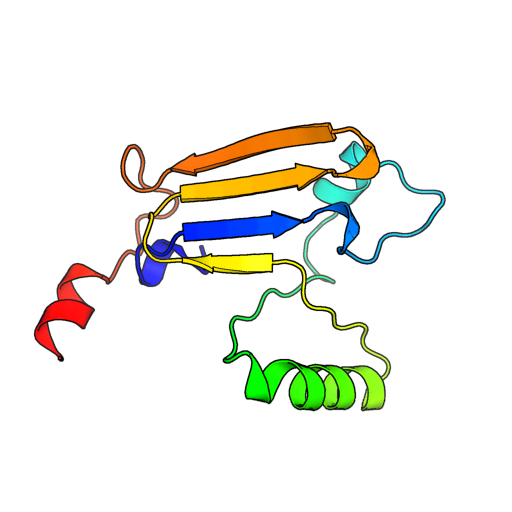-6.717 1.00 92.56 96 PHE A CA 1
ATOM 762 C C . PHE A 1 96 ? 13.015 -6.735 -7.693 1.00 92.56 96 PHE A C 1
ATOM 764 O O . PHE A 1 96 ? 11.837 -6.529 -7.405 1.00 92.56 96 PHE A O 1
ATOM 771 N N . CYS A 1 97 ? 13.545 -6.358 -8.860 1.00 93.06 97 CYS A N 1
ATOM 772 C CA . CYS A 1 97 ? 12.780 -5.741 -9.947 1.00 93.06 97 CYS A CA 1
ATOM 773 C C . CYS A 1 97 ? 12.771 -6.631 -11.198 1.00 93.06 97 CYS A C 1
ATOM 775 O O . CYS A 1 97 ? 13.820 -6.992 -11.733 1.00 93.06 97 CYS A O 1
ATOM 777 N N . TYR A 1 98 ? 11.574 -6.947 -11.695 1.00 92.31 98 TYR A N 1
ATOM 778 C CA . TYR A 1 98 ? 11.347 -7.851 -12.826 1.00 92.31 98 TYR A CA 1
ATOM 779 C C . TYR A 1 98 ? 10.752 -7.144 -14.046 1.00 92.31 98 TYR A C 1
ATOM 781 O O . TYR A 1 98 ? 10.434 -7.805 -15.033 1.00 92.31 98 TYR A O 1
ATOM 789 N N . ALA A 1 99 ? 10.639 -5.812 -14.038 1.00 90.25 99 ALA A N 1
ATOM 790 C CA . ALA A 1 99 ? 10.009 -5.050 -15.120 1.00 90.25 99 ALA A CA 1
ATOM 791 C C . ALA A 1 99 ? 10.598 -5.375 -16.509 1.00 90.25 99 ALA A C 1
ATOM 793 O O . ALA A 1 99 ? 9.863 -5.555 -17.477 1.00 90.25 99 ALA A O 1
ATOM 794 N N . ASN A 1 100 ? 11.922 -5.530 -16.609 1.00 89.00 100 ASN A N 1
ATOM 795 C CA . ASN A 1 100 ? 12.593 -5.891 -17.865 1.00 89.00 100 ASN A CA 1
ATOM 796 C C . ASN A 1 100 ? 12.320 -7.333 -18.316 1.00 89.00 100 ASN A C 1
ATOM 798 O O . ASN A 1 100 ? 12.401 -7.622 -19.508 1.00 89.00 100 ASN A O 1
ATOM 802 N N . VAL A 1 101 ? 12.038 -8.240 -17.378 1.00 92.00 101 VAL A N 1
ATOM 803 C CA . VAL A 1 101 ? 11.650 -9.623 -17.681 1.00 92.00 101 VAL A CA 1
ATOM 804 C C . VAL A 1 101 ? 10.200 -9.648 -18.157 1.00 92.00 101 VAL A C 1
ATOM 806 O O . VAL A 1 101 ? 9.917 -10.221 -19.201 1.00 92.00 101 VAL A O 1
ATOM 809 N N . LEU A 1 102 ? 9.306 -8.955 -17.448 1.00 88.06 102 LEU A N 1
ATOM 810 C CA . LEU A 1 102 ? 7.879 -8.880 -17.771 1.00 88.06 102 LEU A CA 1
ATOM 811 C C . LEU A 1 102 ? 7.625 -8.255 -19.149 1.00 88.06 102 LEU A C 1
ATOM 813 O O . LEU A 1 102 ? 6.843 -8.800 -19.919 1.00 88.06 102 LEU A O 1
ATOM 817 N N . LYS A 1 103 ? 8.357 -7.192 -19.515 1.00 86.56 103 LYS A N 1
ATOM 818 C CA . LYS A 1 103 ? 8.276 -6.558 -20.848 1.00 86.56 103 LYS A CA 1
ATOM 819 C C . LYS A 1 103 ? 8.609 -7.491 -22.016 1.00 86.56 103 LYS A C 1
ATOM 821 O O . LYS A 1 103 ? 8.266 -7.175 -23.144 1.00 86.56 103 LYS A O 1
ATOM 826 N N . LYS A 1 104 ? 9.327 -8.593 -21.778 1.00 89.94 104 LYS A N 1
ATOM 827 C CA . LYS A 1 104 ? 9.662 -9.581 -22.819 1.00 89.94 104 LYS A CA 1
ATOM 828 C C . LYS A 1 104 ? 8.583 -10.655 -22.991 1.00 89.94 104 LYS A C 1
ATOM 830 O O . LYS A 1 104 ? 8.693 -11.452 -23.916 1.00 89.94 104 LYS A O 1
ATOM 835 N N . LEU A 1 105 ? 7.613 -10.725 -22.078 1.00 85.38 105 LEU A N 1
ATOM 836 C CA . LEU A 1 105 ? 6.540 -11.727 -22.070 1.00 85.38 105 LEU A CA 1
ATOM 837 C C . LEU A 1 105 ? 5.242 -11.224 -22.720 1.00 85.38 105 LEU A C 1
ATOM 839 O O . LEU A 1 105 ? 4.352 -12.029 -22.981 1.00 85.38 105 LEU A O 1
ATOM 843 N N . THR A 1 106 ? 5.143 -9.916 -22.948 1.00 69.31 106 THR A N 1
ATOM 844 C CA . THR A 1 106 ? 4.040 -9.214 -23.622 1.00 69.31 106 THR A CA 1
ATOM 845 C C . THR A 1 106 ? 4.422 -8.866 -25.048 1.00 69.31 106 THR A C 1
ATOM 847 O O . THR A 1 106 ? 3.579 -9.061 -25.946 1.00 69.31 106 THR A O 1
#